Protein AF-A0A173YJ10-F1 (afdb_monomer)

Solvent-accessible surface area (backbone atoms only — not comparable to full-atom values): 5642 Å² total; per-residue (Å²): 138,80,71,64,48,65,50,75,48,58,43,61,65,50,18,61,76,68,75,34,48,70,43,73,56,15,65,68,32,74,58,32,78,72,44,47,68,74,38,64,37,74,42,82,42,76,44,96,88,73,50,52,29,33,31,44,43,60,38,42,68,67,46,92,85,53,95,55,93,70,70,101,62,86,44,64,66,76,60,80,95,46,48,92,80,50,76,70,76,134

Nearest PDB structures (foldseek):
  2bdv-assembly1_A  TM=6.830E-01  e=6.697E-03  Bordetella bronchiseptica RB50
  8i9p-assembly1_CC  TM=3.354E-01  e=5.911E+00  Thermochaetoides thermophila DSM 1495

pLDDT: mean 92.38, std 8.09, range [46.25, 97.69]

Organism: Bifidobacterium adolescentis (NCBI:txid1680)

InterPro domains:
  IPR003738 SOS response associated peptidase (SRAP) [PF02586] (1-84)
  IPR003738 SOS response associated peptidase (SRAP) [PTHR13604] (1-83)
  IPR036590 SOS response associated peptidase-like [G3DSA:3.90.1680.10] (1-90)
  IPR036590 SOS response associated peptidase-like [SSF143081] (2-82)

Sequence (90 aa):
MCGRFAMPWDPDELADRLGVNTNEDARSVAPSYNIAPDATIAVIRRTADGGSLLAGARWNLIPAWSDTDRLPYPTFNARVESAAGLATMY

Structure (mmCIF, N/CA/C/O backbone):
data_AF-A0A173YJ10-F1
#
_entry.id   AF-A0A173YJ10-F1
#
loop_
_atom_site.group_PDB
_atom_site.id
_atom_site.type_symbol
_atom_site.label_atom_id
_atom_site.label_alt_id
_atom_site.label_comp_id
_atom_site.label_asym_id
_atom_site.label_entity_id
_atom_site.label_seq_id
_atom_site.pdbx_PDB_ins_code
_atom_site.Cartn_x
_atom_site.Cartn_y
_atom_site.Cartn_z
_atom_site.occupancy
_atom_site.B_iso_or_equiv
_atom_site.auth_seq_id
_atom_site.auth_comp_id
_atom_site.auth_asym_id
_atom_site.auth_atom_id
_atom_site.pdbx_PDB_model_num
ATOM 1 N N . MET A 1 1 ? -4.696 -14.896 7.558 1.00 78.94 1 MET A N 1
ATOM 2 C CA . MET A 1 1 ? -4.272 -13.479 7.602 1.00 78.94 1 MET A CA 1
ATOM 3 C C . MET A 1 1 ? -2.802 -13.442 7.216 1.00 78.94 1 MET A C 1
ATOM 5 O O . MET A 1 1 ? -2.041 -14.204 7.800 1.00 78.94 1 MET A O 1
ATOM 9 N N . CYS A 1 2 ? -2.418 -12.651 6.213 1.00 92.50 2 CYS A N 1
ATOM 10 C CA . CYS A 1 2 ? -1.041 -12.618 5.708 1.00 92.50 2 CYS A CA 1
ATOM 11 C C . CYS A 1 2 ? -0.285 -11.462 6.364 1.00 92.50 2 CYS A C 1
ATOM 13 O O . CYS A 1 2 ? -0.720 -10.318 6.277 1.00 92.50 2 CYS A O 1
ATOM 15 N N . GLY A 1 3 ? 0.812 -11.764 7.058 1.00 95.56 3 GLY A N 1
ATOM 16 C CA . GLY A 1 3 ? 1.603 -10.765 7.785 1.00 95.56 3 GLY A CA 1
ATOM 17 C C . GLY A 1 3 ? 3.004 -10.545 7.228 1.00 95.56 3 GLY A C 1
ATOM 18 O O . GLY A 1 3 ? 3.714 -9.706 7.760 1.00 95.56 3 GLY A O 1
ATOM 19 N N . ARG A 1 4 ? 3.427 -11.310 6.211 1.00 97.50 4 ARG A N 1
ATOM 20 C CA . ARG A 1 4 ? 4.717 -11.155 5.522 1.00 97.50 4 ARG A CA 1
ATOM 21 C C . ARG A 1 4 ? 4.608 -11.636 4.078 1.00 97.50 4 ARG A C 1
ATOM 23 O O . ARG A 1 4 ? 3.799 -12.524 3.805 1.00 97.50 4 ARG A O 1
ATOM 30 N N . PHE A 1 5 ? 5.431 -11.092 3.188 1.00 97.31 5 PHE A N 1
ATOM 31 C CA . PHE A 1 5 ? 5.617 -11.623 1.834 1.00 97.31 5 PHE A CA 1
ATOM 32 C C . PHE A 1 5 ? 7.013 -11.292 1.283 1.00 97.31 5 PHE A C 1
ATOM 34 O O . PHE A 1 5 ? 7.792 -10.582 1.922 1.00 97.31 5 PHE A O 1
ATOM 41 N N . ALA A 1 6 ? 7.328 -11.832 0.106 1.00 97.38 6 ALA A N 1
ATOM 42 C CA . ALA A 1 6 ? 8.572 -11.588 -0.613 1.00 97.38 6 ALA A CA 1
ATOM 43 C C . ALA A 1 6 ? 8.296 -10.877 -1.945 1.00 97.38 6 ALA A C 1
ATOM 45 O O . ALA A 1 6 ? 7.374 -11.249 -2.670 1.00 97.38 6 ALA A O 1
ATOM 46 N N . MET A 1 7 ? 9.129 -9.895 -2.270 1.00 96.19 7 MET A N 1
ATOM 47 C CA . MET A 1 7 ? 9.241 -9.271 -3.587 1.00 96.19 7 MET A CA 1
ATOM 48 C C . MET A 1 7 ? 10.744 -9.132 -3.872 1.00 96.19 7 MET A C 1
ATOM 50 O O . MET A 1 7 ? 11.335 -8.109 -3.543 1.00 96.19 7 MET A O 1
ATOM 54 N N . PRO A 1 8 ? 11.413 -10.196 -4.349 1.00 96.69 8 PRO A N 1
ATOM 55 C CA . PRO A 1 8 ? 12.861 -10.209 -4.552 1.00 96.69 8 PRO A CA 1
ATOM 56 C C . PRO A 1 8 ? 13.277 -9.697 -5.943 1.00 96.69 8 PRO A C 1
ATOM 58 O O . PRO A 1 8 ? 14.332 -10.091 -6.433 1.00 96.69 8 PRO A O 1
ATOM 61 N N . TRP A 1 9 ? 12.454 -8.868 -6.589 1.00 96.50 9 TRP A N 1
ATOM 62 C CA . TRP A 1 9 ? 12.679 -8.385 -7.954 1.00 96.50 9 TRP A CA 1
ATOM 63 C C . TRP A 1 9 ? 12.963 -6.89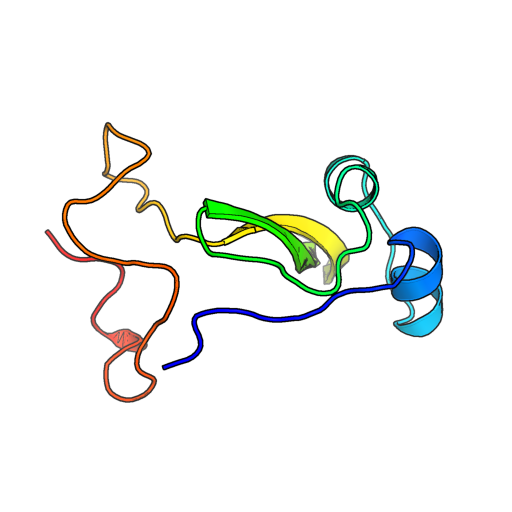2 -7.976 1.00 96.50 9 TRP A C 1
ATOM 65 O O . TRP A 1 9 ? 12.448 -6.151 -7.140 1.00 96.50 9 TRP A O 1
ATOM 75 N N . ASP A 1 10 ? 13.756 -6.460 -8.951 1.00 96.44 10 ASP A N 1
ATOM 76 C CA . ASP A 1 10 ? 13.872 -5.043 -9.261 1.00 96.44 10 ASP A CA 1
ATOM 77 C C . ASP A 1 10 ? 12.514 -4.501 -9.772 1.00 96.44 10 ASP A C 1
ATOM 79 O O . ASP A 1 10 ? 11.835 -5.187 -10.548 1.00 96.44 10 ASP A O 1
ATOM 83 N N . PRO A 1 11 ? 12.067 -3.310 -9.330 1.00 96.31 11 PRO A N 1
ATOM 84 C CA . PRO A 1 11 ? 10.789 -2.743 -9.751 1.00 96.31 11 PRO A CA 1
ATOM 85 C C . PRO A 1 11 ? 10.651 -2.533 -11.263 1.00 96.31 11 PRO A C 1
ATOM 87 O O . PRO A 1 11 ? 9.560 -2.765 -11.787 1.00 96.31 11 PRO A O 1
ATOM 90 N N . ASP A 1 12 ? 11.711 -2.121 -11.965 1.00 96.06 12 ASP A N 1
ATOM 91 C CA . ASP A 1 12 ? 11.649 -1.901 -13.413 1.00 96.06 12 ASP A CA 1
ATOM 92 C C . ASP A 1 12 ? 11.585 -3.249 -14.157 1.00 96.06 12 ASP A C 1
ATOM 94 O O . ASP A 1 12 ? 10.729 -3.425 -15.025 1.00 96.06 12 ASP A O 1
ATOM 98 N N . GLU A 1 13 ? 12.357 -4.258 -13.734 1.00 96.31 13 GLU A N 1
ATOM 99 C CA . GLU A 1 13 ? 12.245 -5.625 -14.283 1.00 96.31 13 GLU A CA 1
ATOM 100 C C . GLU A 1 13 ? 10.843 -6.227 -14.077 1.00 96.31 13 GLU A C 1
ATOM 102 O O . GLU A 1 13 ? 10.288 -6.903 -14.954 1.00 96.31 13 GLU A O 1
ATOM 107 N N . LEU A 1 14 ? 10.254 -5.998 -12.899 1.00 96.12 14 LEU A N 1
ATOM 108 C CA . LEU A 1 14 ? 8.910 -6.460 -12.572 1.00 96.12 14 LEU A CA 1
ATOM 109 C C . LEU A 1 14 ? 7.855 -5.756 -13.434 1.00 96.12 14 LEU A C 1
ATOM 111 O O . LEU A 1 14 ? 6.933 -6.413 -13.925 1.00 96.12 14 LEU A O 1
ATOM 115 N N . ALA A 1 15 ? 7.979 -4.443 -13.623 1.00 96.31 15 ALA A N 1
ATOM 116 C CA . ALA A 1 15 ? 7.064 -3.654 -14.438 1.00 96.31 15 ALA A CA 1
ATOM 117 C C . ALA A 1 15 ? 7.108 -4.066 -15.914 1.00 96.31 15 ALA A C 1
ATOM 119 O O . ALA A 1 15 ? 6.049 -4.314 -16.499 1.00 96.31 15 ALA A O 1
ATOM 120 N N . ASP A 1 16 ? 8.307 -4.260 -16.470 1.00 96.75 16 ASP A N 1
ATOM 121 C CA . ASP A 1 16 ? 8.511 -4.759 -17.833 1.00 96.75 16 ASP A CA 1
ATOM 122 C C . ASP A 1 16 ? 7.837 -6.120 -18.030 1.00 96.75 16 ASP A C 1
ATOM 124 O O . ASP A 1 16 ? 7.093 -6.337 -18.992 1.00 96.75 16 ASP A O 1
ATOM 128 N N . ARG A 1 17 ? 8.021 -7.040 -17.075 1.00 96.38 17 ARG A N 1
ATOM 129 C CA . ARG A 1 17 ? 7.397 -8.370 -17.119 1.00 96.38 17 ARG A CA 1
ATOM 130 C C . ARG A 1 17 ? 5.870 -8.321 -17.038 1.00 96.38 17 ARG A C 1
ATOM 132 O O . ARG A 1 17 ? 5.207 -9.220 -17.558 1.00 96.38 17 ARG A O 1
ATOM 139 N N . LEU A 1 18 ? 5.318 -7.310 -16.373 1.00 95.31 18 LEU A N 1
ATOM 140 C CA . LEU A 1 18 ? 3.877 -7.101 -16.216 1.00 95.31 18 LEU A CA 1
ATOM 141 C C . LEU A 1 18 ? 3.281 -6.207 -17.316 1.00 95.31 18 LEU A C 1
ATOM 143 O O . LEU A 1 18 ? 2.059 -6.077 -17.379 1.00 95.31 18 LEU A O 1
ATOM 147 N N . GLY A 1 19 ? 4.111 -5.624 -18.188 1.00 95.75 19 GLY A N 1
ATOM 148 C CA . GLY A 1 19 ? 3.676 -4.728 -19.260 1.00 95.75 19 GLY A CA 1
ATOM 149 C C . GLY A 1 19 ? 3.064 -3.424 -18.743 1.00 95.75 19 GLY A C 1
ATOM 150 O O . GLY A 1 19 ? 2.089 -2.934 -19.315 1.00 95.75 19 GLY A O 1
ATOM 151 N N . VAL A 1 20 ? 3.586 -2.887 -17.639 1.00 96.38 20 VAL A N 1
ATOM 152 C CA . VAL A 1 20 ? 3.131 -1.627 -17.030 1.00 96.38 20 VAL A CA 1
ATOM 153 C C . VAL A 1 20 ? 4.284 -0.633 -16.930 1.00 96.38 20 VAL A C 1
ATOM 155 O O . VAL A 1 20 ? 5.443 -1.022 -16.922 1.00 96.38 20 VAL A O 1
ATOM 158 N N . ASN A 1 21 ? 3.968 0.657 -16.822 1.00 94.69 21 ASN A N 1
ATOM 159 C CA . ASN A 1 21 ? 4.984 1.676 -16.548 1.00 94.69 21 ASN A CA 1
ATOM 160 C C . ASN A 1 21 ? 5.398 1.652 -15.068 1.00 94.69 21 ASN A C 1
ATOM 162 O O . ASN A 1 21 ? 4.609 1.239 -14.222 1.00 94.69 21 ASN A O 1
ATOM 166 N N . THR A 1 22 ? 6.569 2.191 -14.738 1.00 95.12 22 THR A N 1
ATOM 167 C CA . THR A 1 22 ? 7.047 2.377 -13.352 1.00 95.12 22 THR A CA 1
ATOM 168 C C . THR A 1 22 ? 7.126 3.864 -13.002 1.00 95.12 22 THR A C 1
ATOM 170 O O . THR A 1 22 ? 7.357 4.695 -13.883 1.00 95.12 22 THR A O 1
ATOM 173 N N . ASN A 1 23 ? 6.968 4.220 -11.722 1.00 93.12 23 ASN A N 1
ATOM 174 C CA . ASN A 1 23 ? 7.274 5.562 -11.207 1.00 93.12 23 ASN A CA 1
ATOM 175 C C . ASN A 1 23 ? 8.418 5.559 -10.167 1.00 93.12 23 ASN A C 1
ATOM 177 O O . ASN A 1 23 ? 8.864 4.508 -9.713 1.00 93.12 23 ASN A O 1
ATOM 181 N N . GLU A 1 24 ? 8.871 6.747 -9.756 1.00 93.44 24 GLU A N 1
ATOM 182 C CA . GLU A 1 24 ? 9.955 6.907 -8.766 1.00 93.44 24 GLU A CA 1
ATOM 183 C C . GLU A 1 24 ? 9.640 6.273 -7.398 1.00 93.44 24 GLU A C 1
ATOM 185 O O . GLU A 1 24 ? 10.524 5.709 -6.748 1.00 93.44 24 GLU A O 1
ATOM 190 N N . ASP A 1 25 ? 8.372 6.297 -6.973 1.00 92.25 25 ASP A N 1
ATOM 191 C CA . ASP A 1 25 ? 7.960 5.666 -5.714 1.00 92.25 25 ASP A CA 1
ATOM 192 C C . ASP A 1 25 ? 8.157 4.146 -5.764 1.00 92.25 25 ASP A C 1
ATOM 194 O O . ASP A 1 25 ? 8.597 3.544 -4.787 1.00 92.25 25 ASP A O 1
ATOM 198 N N . ALA A 1 26 ? 7.844 3.516 -6.902 1.00 93.50 26 ALA A N 1
ATOM 199 C CA . ALA A 1 26 ? 8.064 2.088 -7.104 1.00 93.50 26 ALA A CA 1
ATOM 200 C C . ALA A 1 26 ? 9.554 1.748 -7.158 1.00 93.50 26 ALA A C 1
ATOM 202 O O . ALA A 1 26 ? 9.954 0.775 -6.526 1.00 93.50 26 ALA A O 1
ATOM 203 N N . ARG A 1 27 ? 10.380 2.564 -7.829 1.00 94.62 27 ARG A N 1
ATOM 204 C CA . ARG A 1 27 ? 11.846 2.379 -7.892 1.00 94.62 27 ARG A CA 1
ATOM 205 C C . ARG A 1 27 ? 12.526 2.452 -6.528 1.00 94.62 27 ARG A C 1
ATOM 207 O O . ARG A 1 27 ? 13.591 1.880 -6.331 1.00 94.62 27 ARG A O 1
ATOM 214 N N . SER A 1 28 ? 11.894 3.129 -5.575 1.00 94.25 28 SER A N 1
ATOM 215 C CA . SER A 1 28 ? 12.372 3.218 -4.195 1.00 94.25 28 SER A CA 1
ATOM 216 C C . SER A 1 28 ? 12.054 1.963 -3.362 1.00 94.25 28 SER A C 1
ATOM 218 O O . SER A 1 28 ? 12.530 1.838 -2.232 1.00 94.25 28 SER A O 1
ATOM 220 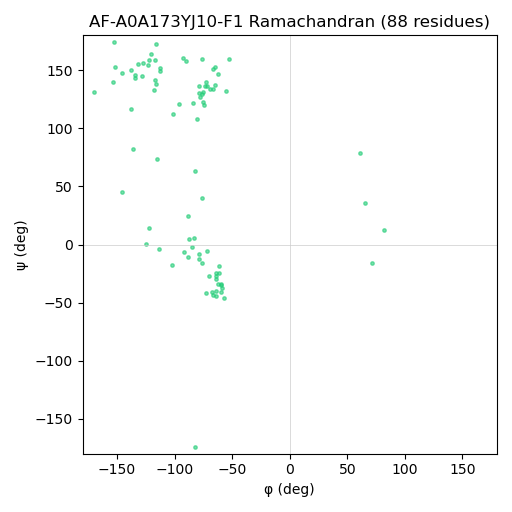N N . VAL A 1 29 ? 11.254 1.021 -3.882 1.00 95.75 29 VAL A N 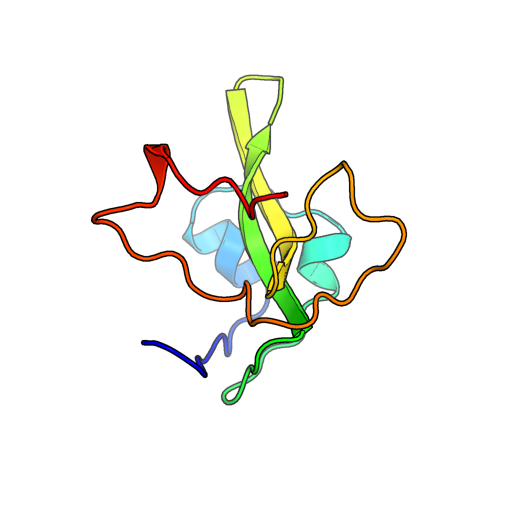1
ATOM 221 C CA . VAL A 1 29 ? 10.946 -0.251 -3.211 1.00 95.75 29 VAL A CA 1
ATOM 222 C C . VAL A 1 29 ? 12.091 -1.235 -3.430 1.00 95.75 29 VAL A C 1
ATOM 224 O O . VAL A 1 29 ? 12.261 -1.786 -4.513 1.00 95.75 29 VAL A O 1
ATOM 227 N N . ALA A 1 30 ? 12.860 -1.490 -2.372 1.00 94.31 30 ALA A N 1
ATOM 228 C CA . ALA A 1 30 ? 13.982 -2.417 -2.430 1.00 94.31 30 ALA A CA 1
ATOM 229 C C . ALA A 1 30 ? 13.522 -3.891 -2.506 1.00 94.31 30 ALA A C 1
ATOM 231 O O . ALA A 1 30 ? 12.621 -4.289 -1.754 1.00 94.31 30 ALA A O 1
ATOM 232 N N . PRO A 1 31 ? 14.191 -4.730 -3.322 1.00 96.69 31 PRO A N 1
ATOM 233 C CA . PRO A 1 31 ? 13.976 -6.171 -3.326 1.00 96.69 31 PRO A CA 1
ATOM 234 C C . PRO A 1 31 ? 14.162 -6.780 -1.929 1.00 96.69 31 PRO A C 1
ATOM 236 O O . PRO A 1 31 ? 15.151 -6.519 -1.241 1.00 96.69 31 PRO A O 1
ATOM 239 N N . SER A 1 32 ? 13.224 -7.619 -1.491 1.00 97.25 32 SER A N 1
ATOM 240 C CA . SER A 1 32 ? 13.265 -8.234 -0.163 1.00 97.25 32 SER A CA 1
ATOM 241 C C . SER A 1 32 ? 12.521 -9.564 -0.107 1.00 97.25 32 SER A C 1
ATOM 243 O O . SER A 1 32 ? 11.411 -9.710 -0.616 1.00 97.25 32 SER A O 1
ATOM 245 N N . TYR A 1 33 ? 13.103 -10.532 0.601 1.00 97.69 33 TYR A N 1
ATOM 246 C CA . TYR A 1 33 ? 12.460 -11.812 0.918 1.00 97.69 33 TYR A CA 1
ATOM 247 C C . TYR A 1 33 ? 11.568 -11.750 2.165 1.00 97.69 33 TYR A C 1
ATOM 249 O O . TYR A 1 33 ? 10.989 -12.764 2.554 1.00 97.69 33 TYR A O 1
ATOM 257 N N . ASN A 1 34 ? 11.499 -10.597 2.839 1.00 97.12 34 ASN A N 1
ATOM 258 C CA . ASN A 1 34 ? 10.973 -10.527 4.197 1.00 97.12 34 ASN A CA 1
ATOM 259 C C . ASN A 1 34 ? 10.212 -9.231 4.520 1.00 97.12 34 ASN A C 1
ATOM 261 O O . ASN A 1 34 ? 10.412 -8.632 5.583 1.00 97.12 34 ASN A O 1
ATOM 265 N N . ILE A 1 35 ? 9.337 -8.803 3.613 1.00 97.62 35 ILE A N 1
ATOM 266 C CA . ILE A 1 35 ? 8.540 -7.579 3.742 1.00 97.62 35 ILE A CA 1
ATOM 267 C C . ILE A 1 35 ? 7.502 -7.758 4.856 1.00 97.62 35 ILE A C 1
ATOM 269 O O . ILE A 1 35 ? 6.831 -8.789 4.930 1.00 97.62 35 ILE A O 1
ATOM 273 N N . ALA A 1 36 ? 7.382 -6.753 5.724 1.00 96.75 36 ALA A N 1
ATOM 274 C CA . ALA A 1 36 ? 6.449 -6.698 6.848 1.00 96.75 36 ALA A CA 1
ATOM 275 C C . ALA A 1 36 ? 5.505 -5.481 6.711 1.00 96.75 36 ALA A C 1
ATOM 277 O O . ALA A 1 36 ? 5.815 -4.576 5.932 1.00 96.75 36 ALA A O 1
ATOM 278 N N . PRO A 1 37 ? 4.376 -5.438 7.448 1.00 95.75 37 PRO A N 1
ATOM 279 C CA . PRO A 1 37 ? 3.489 -4.276 7.497 1.00 95.75 37 PRO A CA 1
ATOM 280 C C . PRO A 1 37 ? 4.240 -2.987 7.847 1.00 95.75 37 PRO A C 1
ATOM 282 O O . PRO A 1 37 ? 5.332 -3.045 8.407 1.00 95.75 37 PRO A O 1
ATOM 285 N N . ASP A 1 38 ? 3.645 -1.841 7.511 1.00 93.06 38 ASP A N 1
ATOM 286 C CA . ASP A 1 38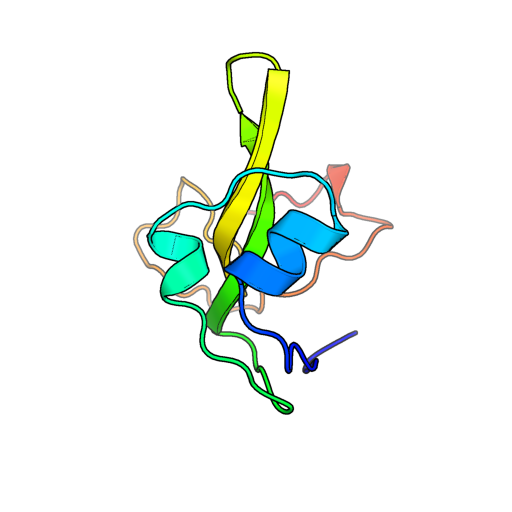 ? 4.252 -0.495 7.551 1.00 93.06 38 ASP A CA 1
ATOM 287 C C . ASP A 1 38 ? 5.320 -0.205 6.486 1.00 93.06 38 ASP A C 1
ATOM 289 O O . ASP A 1 38 ? 5.598 0.966 6.228 1.00 93.06 38 ASP A O 1
ATOM 293 N N . ALA A 1 39 ? 5.871 -1.218 5.814 1.00 95.19 39 ALA A N 1
ATOM 294 C CA . ALA A 1 39 ? 6.784 -0.997 4.697 1.00 95.19 39 ALA A CA 1
ATOM 295 C C . ALA A 1 39 ? 6.077 -0.360 3.487 1.00 95.19 39 ALA A C 1
ATOM 297 O O . ALA A 1 39 ? 4.895 -0.611 3.235 1.00 95.19 39 ALA A O 1
ATOM 298 N N . THR A 1 40 ? 6.820 0.406 2.689 1.00 95.62 40 THR A N 1
ATOM 299 C CA . THR A 1 40 ? 6.408 0.751 1.321 1.00 95.62 40 THR A CA 1
ATOM 300 C C . THR A 1 40 ? 6.615 -0.463 0.417 1.00 95.62 40 THR A C 1
ATOM 302 O O . THR A 1 40 ? 7.676 -1.084 0.436 1.00 95.62 40 THR A O 1
ATOM 305 N N . ILE A 1 41 ? 5.596 -0.809 -0.365 1.00 96.62 41 ILE A N 1
ATOM 306 C CA . ILE A 1 41 ? 5.549 -1.972 -1.251 1.00 96.62 41 ILE A CA 1
ATOM 307 C C . ILE A 1 41 ? 5.167 -1.557 -2.670 1.00 96.62 41 ILE A C 1
ATOM 309 O O . ILE A 1 41 ? 4.517 -0.531 -2.866 1.00 96.62 41 ILE A O 1
ATOM 313 N N . ALA A 1 42 ? 5.540 -2.369 -3.656 1.00 96.75 42 ALA A N 1
ATOM 314 C CA . ALA A 1 42 ? 5.131 -2.162 -5.037 1.00 96.75 42 ALA A CA 1
ATOM 315 C C . ALA A 1 42 ? 3.689 -2.656 -5.253 1.00 96.75 42 ALA A C 1
ATOM 317 O O . ALA A 1 42 ? 3.345 -3.781 -4.881 1.00 96.75 42 ALA A O 1
ATOM 318 N N . VAL A 1 43 ? 2.847 -1.826 -5.867 1.00 96.62 43 VAL A N 1
ATOM 319 C CA . VAL A 1 43 ? 1.455 -2.135 -6.224 1.00 96.62 43 VAL A CA 1
ATOM 320 C C . VAL A 1 43 ? 1.169 -1.680 -7.650 1.00 96.62 43 VAL A C 1
ATOM 322 O O . VAL A 1 43 ? 1.674 -0.651 -8.087 1.00 96.62 43 VAL A O 1
ATOM 325 N N . ILE A 1 44 ? 0.320 -2.404 -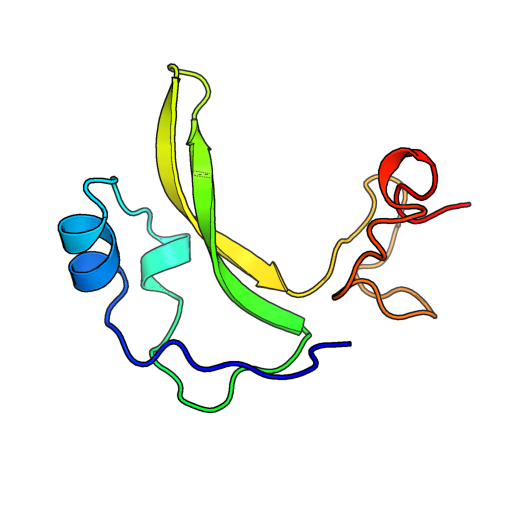8.381 1.00 96.56 44 ILE A N 1
ATOM 326 C CA . ILE A 1 44 ? -0.203 -1.898 -9.656 1.00 96.56 44 ILE A CA 1
ATOM 327 C C . ILE A 1 44 ? -1.408 -1.007 -9.362 1.00 96.56 44 ILE A C 1
ATOM 329 O O . ILE A 1 44 ? -2.398 -1.458 -8.782 1.00 96.56 44 ILE A O 1
ATOM 333 N N . ARG A 1 45 ? -1.346 0.252 -9.797 1.00 95.12 45 ARG A N 1
ATOM 334 C CA . ARG A 1 45 ? -2.432 1.230 -9.674 1.00 95.12 45 ARG A CA 1
ATOM 335 C C . ARG A 1 45 ? -2.908 1.669 -11.055 1.00 95.12 45 ARG A C 1
ATOM 337 O O . ARG A 1 45 ? -2.106 1.880 -11.962 1.00 95.12 45 ARG A O 1
ATOM 344 N N . ARG A 1 46 ? -4.220 1.862 -11.197 1.00 95.50 46 ARG A N 1
ATOM 345 C CA . ARG A 1 46 ? -4.819 2.483 -12.386 1.00 95.50 46 ARG A CA 1
ATOM 346 C C . ARG A 1 46 ? -4.520 3.977 -12.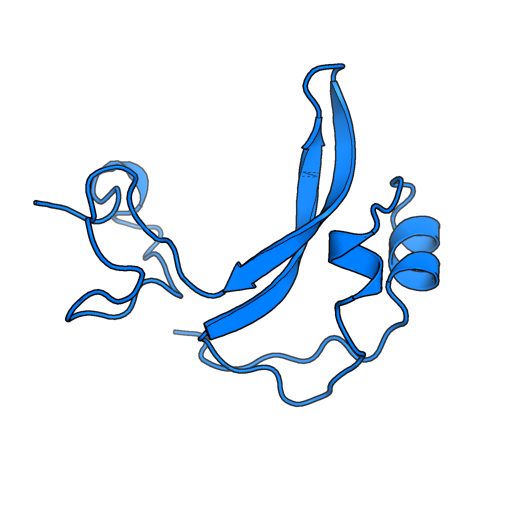423 1.00 95.50 46 ARG A C 1
ATOM 348 O O . ARG A 1 46 ? -4.617 4.659 -11.404 1.00 95.50 46 ARG A O 1
ATOM 355 N N . THR A 1 47 ? -4.164 4.480 -13.593 1.00 93.31 47 THR A N 1
ATOM 356 C CA . THR A 1 47 ? -3.948 5.907 -13.835 1.00 93.31 47 THR A CA 1
ATOM 357 C C . THR A 1 47 ? -5.229 6.574 -14.337 1.00 93.31 47 THR A C 1
ATOM 359 O O . THR A 1 47 ? -6.154 5.904 -14.802 1.00 93.31 47 THR A O 1
ATOM 362 N N . ALA A 1 48 ? -5.305 7.903 -14.219 1.00 91.94 48 ALA A N 1
ATOM 363 C CA . ALA A 1 48 ? -6.494 8.673 -14.598 1.00 91.94 48 ALA A CA 1
ATOM 364 C C . ALA A 1 48 ? -6.820 8.594 -16.103 1.00 91.94 48 ALA A C 1
ATOM 366 O O . ALA A 1 48 ? -7.978 8.698 -16.490 1.00 91.94 48 ALA A O 1
ATOM 367 N N . ASP A 1 49 ? -5.810 8.366 -16.939 1.00 92.19 49 ASP A N 1
ATOM 368 C CA . ASP A 1 49 ? -5.904 8.167 -18.389 1.00 92.19 49 ASP A CA 1
ATOM 369 C C . ASP A 1 49 ? -6.263 6.721 -18.790 1.00 92.19 49 ASP A C 1
ATO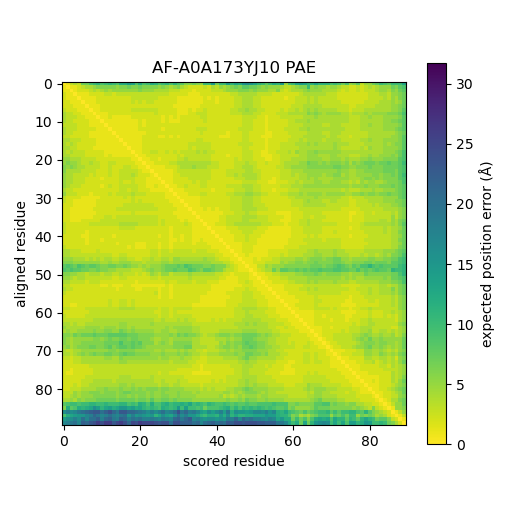M 371 O O . ASP A 1 49 ? -6.295 6.392 -19.973 1.00 92.19 49 ASP A O 1
ATOM 375 N N . GLY A 1 50 ? -6.555 5.838 -17.828 1.00 92.19 50 GLY A N 1
ATOM 376 C CA . GLY A 1 50 ? -6.949 4.456 -18.107 1.00 92.19 50 GLY A CA 1
ATOM 377 C C . GLY A 1 50 ? -5.778 3.503 -18.373 1.00 92.19 50 GLY A C 1
ATOM 378 O O . GLY A 1 50 ? -5.999 2.363 -18.794 1.00 92.19 50 GLY A O 1
ATOM 379 N N . GLY A 1 51 ? -4.549 3.922 -18.088 1.00 93.38 51 GLY A N 1
ATOM 380 C CA . GLY A 1 51 ? -3.384 3.048 -18.002 1.00 93.38 51 GLY A CA 1
ATOM 381 C C . GLY A 1 51 ? -3.255 2.339 -16.648 1.00 93.38 51 GLY A C 1
ATOM 382 O O . GLY A 1 51 ? -4.121 2.408 -15.766 1.00 93.38 51 GLY A O 1
ATOM 383 N N . SER A 1 52 ? -2.145 1.629 -16.493 1.00 95.25 52 SER A N 1
ATOM 384 C CA . SER A 1 52 ? -1.712 1.026 -15.236 1.00 95.25 52 SER A CA 1
ATOM 385 C C . SER A 1 52 ? -0.230 1.319 -15.048 1.00 95.25 52 SER A C 1
ATOM 387 O O . SER A 1 52 ? 0.530 1.309 -16.017 1.00 95.25 52 SER A O 1
ATOM 389 N N . LEU A 1 53 ? 0.180 1.558 -13.808 1.00 96.12 53 LEU A N 1
ATOM 390 C CA . LEU A 1 53 ? 1.588 1.698 -13.460 1.00 96.12 53 LEU A CA 1
ATOM 391 C C . LEU A 1 53 ? 1.901 0.963 -12.159 1.00 96.12 53 LEU A C 1
ATOM 393 O O . LEU A 1 53 ? 1.038 0.846 -11.283 1.00 96.12 53 LEU A O 1
ATOM 397 N N . LEU A 1 54 ? 3.132 0.485 -12.042 1.00 97.56 54 LEU A N 1
ATOM 398 C CA . LEU A 1 54 ? 3.730 0.037 -10.800 1.00 97.56 54 LEU A CA 1
ATOM 399 C C . LEU A 1 54 ? 4.094 1.271 -9.959 1.00 97.56 54 LEU A C 1
ATOM 401 O O . LEU A 1 54 ? 4.847 2.136 -10.408 1.00 97.56 54 LEU A O 1
ATOM 405 N N . ALA A 1 55 ? 3.517 1.360 -8.761 1.00 96.75 55 ALA A N 1
ATOM 406 C CA . ALA A 1 55 ? 3.692 2.445 -7.797 1.00 96.75 55 ALA A CA 1
ATOM 407 C C . ALA A 1 55 ? 4.200 1.913 -6.454 1.00 96.75 55 ALA A C 1
ATOM 409 O O . ALA A 1 55 ? 3.896 0.781 -6.081 1.00 96.75 55 ALA A O 1
ATOM 410 N N . GLY A 1 56 ? 4.884 2.759 -5.687 1.00 96.44 56 GLY A N 1
ATOM 411 C CA . GLY A 1 56 ? 5.098 2.535 -4.259 1.00 96.44 56 GLY A CA 1
ATOM 412 C C . GLY A 1 56 ? 3.855 2.915 -3.445 1.00 96.44 56 GLY A C 1
ATOM 413 O O . GLY A 1 56 ? 3.244 3.957 -3.681 1.00 96.44 56 GLY A O 1
ATOM 414 N N . ALA A 1 57 ? 3.470 2.087 -2.474 1.00 95.56 57 ALA A N 1
ATOM 415 C CA . ALA A 1 57 ? 2.399 2.379 -1.520 1.00 95.56 57 ALA A CA 1
ATOM 416 C C . ALA A 1 57 ? 2.706 1.786 -0.140 1.00 95.56 57 ALA A C 1
ATOM 418 O O . ALA A 1 57 ? 3.306 0.720 -0.038 1.00 95.56 57 ALA A O 1
ATOM 419 N N . ARG A 1 58 ? 2.266 2.440 0.938 1.00 94.56 58 ARG A N 1
ATOM 420 C CA . ARG A 1 58 ? 2.404 1.894 2.296 1.00 94.56 58 ARG A CA 1
ATOM 421 C C . ARG A 1 58 ? 1.539 0.643 2.459 1.00 94.56 58 ARG A C 1
ATOM 423 O O . ARG A 1 58 ? 0.348 0.663 2.151 1.00 94.56 58 ARG A O 1
ATOM 430 N N . TRP A 1 59 ? 2.099 -0.420 3.030 1.00 95.38 59 TRP A N 1
ATOM 431 C CA . TRP A 1 59 ? 1.354 -1.616 3.419 1.00 95.38 59 TRP A CA 1
ATOM 432 C C . TRP A 1 59 ? 0.663 -1.429 4.777 1.00 95.38 59 TRP A C 1
ATOM 43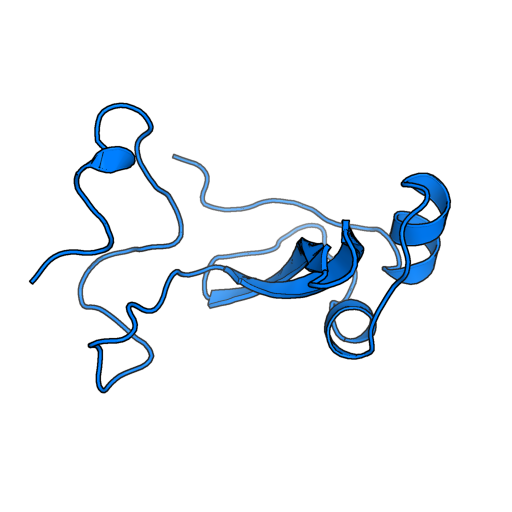4 O O . TRP A 1 59 ? 0.994 -2.074 5.771 1.00 95.38 59 TRP A O 1
ATOM 444 N N . ASN A 1 60 ? -0.266 -0.475 4.794 1.00 94.06 60 ASN A N 1
ATOM 445 C CA . ASN A 1 60 ? -1.292 -0.209 5.799 1.00 94.06 60 ASN A CA 1
ATOM 446 C C . ASN A 1 60 ? -2.234 0.844 5.204 1.00 94.06 60 ASN A C 1
ATOM 448 O O . ASN A 1 60 ? -1.769 1.865 4.695 1.00 94.06 60 ASN A O 1
ATOM 452 N N . LEU A 1 61 ? -3.546 0.614 5.265 1.00 93.62 61 LEU A N 1
ATOM 453 C CA . LEU A 1 61 ? -4.514 1.627 4.850 1.00 93.62 61 LEU A CA 1
ATOM 454 C C . LEU A 1 61 ? -4.617 2.712 5.928 1.00 93.62 61 LEU A C 1
ATOM 456 O O . LEU A 1 61 ? -4.944 2.411 7.077 1.00 93.62 61 LEU A O 1
ATOM 460 N N . ILE A 1 62 ? -4.365 3.962 5.539 1.00 92.88 62 ILE A N 1
ATOM 461 C CA . ILE A 1 62 ? -4.632 5.146 6.358 1.00 92.88 62 ILE A CA 1
ATOM 462 C C . ILE A 1 62 ? -5.931 5.769 5.830 1.00 92.88 62 ILE A C 1
ATOM 464 O O . ILE A 1 62 ? -5.945 6.236 4.687 1.00 92.88 62 ILE A O 1
ATOM 468 N N . PRO A 1 63 ? -7.033 5.748 6.597 1.00 91.75 63 PRO A N 1
ATOM 469 C CA . PRO A 1 63 ? -8.258 6.414 6.185 1.00 91.75 63 PRO A CA 1
ATOM 470 C C . PRO A 1 63 ? -8.059 7.922 6.050 1.00 91.75 63 PRO A C 1
ATOM 472 O O . PRO A 1 63 ? -7.356 8.542 6.843 1.00 91.75 63 PRO A O 1
ATOM 475 N N . ALA A 1 64 ? -8.766 8.527 5.096 1.00 90.56 64 ALA A N 1
ATOM 476 C CA . ALA A 1 64 ? -8.677 9.961 4.812 1.00 90.56 64 ALA A CA 1
ATOM 477 C C . ALA A 1 64 ? -9.094 10.872 5.986 1.00 90.56 64 ALA A C 1
ATOM 479 O O . ALA A 1 64 ? -8.767 12.053 5.976 1.00 90.56 64 ALA A O 1
ATOM 480 N N . TRP A 1 65 ? -9.829 10.342 6.970 1.00 89.00 65 TRP A N 1
ATOM 481 C CA . TRP A 1 65 ? -10.260 11.067 8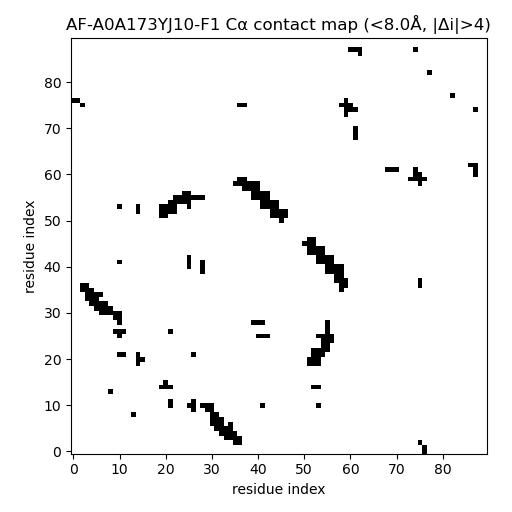.168 1.00 89.00 65 TRP A CA 1
ATOM 482 C C . TRP A 1 65 ? -9.246 11.009 9.320 1.00 89.00 65 TRP A C 1
ATOM 484 O O . TRP A 1 65 ? -9.434 11.700 10.315 1.00 89.00 65 TRP A O 1
ATOM 494 N N . SER A 1 66 ? -8.217 10.161 9.230 1.00 92.38 66 SER A N 1
ATOM 495 C CA . SER A 1 66 ? -7.252 9.968 10.312 1.00 92.38 66 SER A CA 1
ATOM 496 C C . SER A 1 66 ? -6.249 11.118 10.360 1.00 92.38 66 SER A C 1
ATOM 498 O O . SER A 1 66 ? -5.573 11.389 9.370 1.00 92.38 66 SER A O 1
ATOM 500 N N . ASP A 1 67 ? -6.092 11.737 11.531 1.00 92.25 67 ASP A N 1
ATOM 501 C CA . ASP A 1 67 ? -5.063 12.761 11.773 1.00 92.25 67 ASP A CA 1
ATOM 502 C C . ASP A 1 67 ? -3.658 12.162 11.942 1.00 92.25 67 ASP A C 1
ATOM 504 O O . ASP A 1 67 ? -2.651 12.868 11.882 1.00 92.25 67 ASP A O 1
ATOM 508 N N . THR A 1 68 ? -3.577 10.852 12.185 1.00 91.56 68 THR A N 1
ATOM 509 C CA . THR A 1 68 ? -2.321 10.119 12.342 1.00 91.56 68 THR A CA 1
ATOM 510 C C . THR A 1 68 ? -2.160 9.075 11.249 1.00 91.56 68 THR A C 1
ATOM 512 O O . THR A 1 68 ? -3.117 8.575 10.656 1.00 91.56 68 THR A O 1
ATOM 515 N N . ASP A 1 69 ? -0.917 8.677 11.025 1.00 88.69 69 ASP A N 1
ATOM 516 C CA . ASP A 1 69 ? -0.548 7.623 10.089 1.00 88.69 69 ASP A CA 1
ATOM 517 C C . ASP A 1 69 ? -0.586 6.216 10.727 1.00 88.69 69 ASP A C 1
ATOM 519 O O . ASP A 1 69 ? -0.210 5.224 10.097 1.00 88.69 69 ASP A O 1
ATOM 523 N N . ARG A 1 70 ? -1.027 6.125 11.990 1.00 89.06 70 ARG A N 1
ATOM 524 C CA . ARG A 1 70 ? -1.073 4.897 12.785 1.00 89.06 70 ARG A CA 1
ATOM 525 C C . ARG A 1 70 ? -2.375 4.802 13.571 1.00 89.06 70 ARG A C 1
ATOM 527 O O . ARG A 1 70 ? -2.618 5.576 14.495 1.00 89.06 70 ARG A O 1
ATOM 534 N N . LEU A 1 71 ? -3.161 3.781 13.242 1.00 90.06 71 LEU A N 1
ATOM 535 C CA . LEU A 1 71 ? -4.400 3.427 13.930 1.00 90.06 71 LEU A CA 1
ATOM 536 C C . LEU A 1 71 ? -4.149 2.436 15.085 1.00 90.06 71 LEU A C 1
ATOM 538 O O . LEU A 1 71 ? -3.148 1.712 15.072 1.00 90.06 71 LEU A O 1
ATOM 542 N N . PRO A 1 72 ? -5.056 2.354 16.081 1.00 90.19 72 PRO A N 1
ATOM 543 C CA . PRO A 1 72 ? -4.935 1.418 17.206 1.00 90.19 72 PRO A CA 1
ATOM 544 C C . PRO A 1 72 ? -5.188 -0.051 16.822 1.00 90.19 72 PRO A C 1
ATOM 546 O O . PRO A 1 72 ? -5.017 -0.946 17.647 1.00 90.19 72 PRO A O 1
ATOM 549 N N . TYR A 1 73 ? -5.593 -0.312 15.579 1.00 89.94 73 TYR A N 1
ATOM 550 C CA . TYR A 1 73 ? -5.858 -1.638 15.033 1.00 89.94 73 TYR A CA 1
ATOM 551 C C . TYR A 1 73 ? -5.168 -1.812 13.668 1.00 89.94 73 TYR A C 1
ATOM 553 O O . TYR A 1 73 ? -4.898 -0.826 12.981 1.00 89.94 73 TYR A O 1
ATOM 561 N N . PRO A 1 74 ? -4.858 -3.055 13.252 1.00 90.81 74 PRO A N 1
ATOM 562 C CA . PRO A 1 74 ? -4.129 -3.306 12.014 1.00 90.81 74 PRO A CA 1
ATOM 563 C C . PRO A 1 74 ? -4.989 -3.082 10.766 1.00 90.81 74 PRO A C 1
ATOM 565 O O . PRO A 1 74 ? -6.108 -3.587 10.684 1.00 90.81 74 PRO A O 1
ATOM 568 N N . THR A 1 75 ? -4.425 -2.415 9.757 1.00 93.88 75 THR A N 1
ATOM 569 C CA . THR A 1 75 ? -5.089 -2.144 8.467 1.00 93.88 75 THR A CA 1
ATOM 570 C C . THR A 1 75 ? -4.328 -2.694 7.254 1.00 93.88 75 THR A C 1
ATOM 572 O O . THR A 1 75 ? -4.642 -2.358 6.115 1.00 93.88 75 THR A O 1
ATOM 575 N N . PHE A 1 76 ? -3.351 -3.586 7.472 1.00 94.44 76 PHE A N 1
ATOM 576 C CA . PHE A 1 76 ? -2.603 -4.272 6.405 1.00 94.44 76 PHE A CA 1
ATOM 577 C C . PHE A 1 76 ? -3.361 -5.451 5.766 1.00 94.44 76 PHE A C 1
ATOM 579 O O . PHE A 1 76 ? -2.935 -5.963 4.731 1.00 94.44 76 PHE A O 1
ATOM 586 N N . ASN A 1 77 ? -4.471 -5.905 6.364 1.00 94.62 77 ASN A N 1
ATOM 587 C CA . ASN A 1 77 ? -5.387 -6.890 5.779 1.00 94.62 77 ASN A CA 1
ATOM 588 C C . ASN A 1 77 ? -6.829 -6.371 5.829 1.00 94.62 77 ASN A C 1
ATOM 590 O O . ASN A 1 77 ? -7.244 -5.797 6.833 1.00 94.62 77 ASN A O 1
ATOM 594 N N . ALA A 1 78 ? -7.615 -6.700 4.804 1.00 92.75 78 ALA A N 1
ATOM 595 C CA . ALA A 1 78 ? -9.068 -6.559 4.801 1.00 92.75 78 ALA A CA 1
ATOM 596 C C . ALA A 1 78 ? -9.714 -7.943 4.644 1.00 92.75 78 ALA A C 1
ATOM 598 O O . ALA A 1 78 ? -9.300 -8.735 3.798 1.00 92.75 78 ALA A O 1
ATOM 599 N N . ARG A 1 79 ? -10.716 -8.252 5.474 1.00 92.38 79 ARG A N 1
ATOM 600 C CA . ARG A 1 79 ? -11.517 -9.477 5.332 1.00 92.38 79 ARG A CA 1
ATOM 601 C C . ARG A 1 79 ? -12.496 -9.303 4.178 1.00 92.38 79 ARG A C 1
ATOM 603 O O . ARG A 1 79 ? -13.212 -8.304 4.144 1.00 92.38 79 ARG A O 1
ATOM 610 N N . VAL A 1 80 ? -12.529 -10.260 3.255 1.00 93.62 80 VAL A N 1
ATOM 611 C CA . VAL A 1 80 ? -13.354 -10.165 2.040 1.00 93.62 80 VAL A CA 1
ATOM 612 C C . VAL A 1 80 ? -14.845 -10.093 2.371 1.00 93.62 80 VAL A C 1
ATOM 614 O O . VAL A 1 80 ? -15.581 -9.352 1.729 1.00 93.62 80 VAL A O 1
ATOM 617 N N . GLU A 1 81 ? -15.269 -10.773 3.434 1.00 93.62 81 GLU A N 1
ATOM 618 C CA . GLU A 1 81 ? -16.657 -10.855 3.890 1.00 93.62 81 GLU A CA 1
ATOM 619 C C . GLU A 1 81 ? -17.210 -9.494 4.337 1.00 93.62 81 GLU A C 1
ATOM 621 O O . GLU A 1 81 ? -18.418 -9.279 4.322 1.00 93.62 81 GLU A O 1
ATOM 626 N N . SER A 1 82 ? -16.332 -8.571 4.738 1.00 91.31 82 SER A N 1
ATOM 627 C CA . SER A 1 82 ? -16.703 -7.269 5.302 1.00 91.31 82 SER A CA 1
ATOM 628 C C . SER A 1 82 ? -16.083 -6.074 4.571 1.00 91.31 82 SER A C 1
ATOM 630 O O . SER A 1 82 ? -16.315 -4.934 4.971 1.00 91.31 82 SER A O 1
ATOM 632 N N . ALA A 1 83 ? -15.295 -6.299 3.516 1.00 89.50 83 ALA A N 1
ATOM 633 C CA . ALA A 1 83 ? -14.503 -5.258 2.854 1.00 89.50 83 ALA A CA 1
ATOM 634 C C . ALA A 1 83 ? -15.354 -4.103 2.301 1.00 89.50 83 ALA A C 1
ATOM 636 O O . ALA A 1 83 ? -14.935 -2.952 2.358 1.00 89.50 83 ALA A O 1
ATOM 637 N N . ALA A 1 84 ? -16.566 -4.393 1.819 1.00 89.88 84 ALA A N 1
ATOM 638 C CA . ALA A 1 84 ? -17.474 -3.378 1.285 1.00 89.88 84 ALA A CA 1
ATOM 639 C C . ALA A 1 84 ? -18.054 -2.442 2.362 1.00 89.88 84 ALA A C 1
ATOM 641 O O . ALA A 1 84 ? -18.421 -1.313 2.053 1.00 89.88 84 ALA A O 1
ATOM 642 N N . GLY A 1 85 ? -18.160 -2.909 3.611 1.00 85.56 85 GLY A N 1
ATOM 643 C CA . GLY A 1 85 ? -18.783 -2.158 4.704 1.00 85.56 85 GLY A CA 1
ATOM 644 C C . GLY A 1 85 ? -17.793 -1.504 5.665 1.00 85.56 85 GLY A C 1
ATOM 645 O O . GLY A 1 85 ? -18.178 -0.604 6.400 1.00 85.56 85 GLY A O 1
ATOM 646 N N . LEU A 1 86 ? -16.529 -1.940 5.678 1.00 80.94 86 LEU A N 1
ATOM 647 C CA . LEU A 1 86 ? -15.520 -1.523 6.655 1.00 80.94 86 LEU A CA 1
ATOM 648 C C . LEU A 1 86 ? -14.383 -0.748 5.984 1.00 80.94 86 LEU A C 1
ATOM 650 O O . LEU A 1 86 ? -13.264 -1.246 5.868 1.00 80.94 86 LEU A O 1
ATOM 654 N N . ALA A 1 87 ? -14.633 0.493 5.579 1.00 65.69 87 ALA A N 1
ATOM 655 C CA . ALA A 1 87 ? -13.608 1.349 4.977 1.00 65.69 87 ALA A CA 1
ATOM 656 C C . ALA A 1 87 ? -12.622 1.938 6.017 1.00 65.69 87 ALA A C 1
ATOM 658 O O . ALA A 1 87 ? -12.252 3.099 5.910 1.00 65.69 87 ALA A O 1
ATOM 659 N N . THR A 1 88 ? -12.200 1.149 7.021 1.00 68.81 88 THR A N 1
ATOM 660 C CA . THR A 1 88 ? -11.473 1.557 8.251 1.00 68.81 88 THR A CA 1
ATOM 661 C C . THR A 1 88 ? -12.286 2.544 9.102 1.00 68.81 88 THR A C 1
ATOM 663 O O . THR A 1 88 ? -12.111 3.745 8.995 1.00 68.81 88 THR A O 1
ATOM 666 N N . MET A 1 89 ? -13.258 2.017 9.858 1.00 55.88 89 MET A N 1
ATOM 667 C CA . MET A 1 89 ? -14.381 2.739 10.491 1.00 55.88 89 MET A CA 1
ATOM 668 C C . MET A 1 89 ? -14.013 3.769 11.579 1.00 55.88 89 MET A C 1
ATOM 670 O O . MET A 1 89 ? -13.013 3.604 12.282 1.00 55.88 89 MET A O 1
ATOM 674 N N . TYR A 1 90 ? -14.913 4.760 11.710 1.00 46.25 90 TYR A N 1
ATOM 675 C CA . TYR A 1 90 ? -15.165 5.615 12.883 1.00 46.25 90 TYR A CA 1
ATOM 676 C C . TYR A 1 90 ? -15.794 4.800 14.023 1.00 46.25 90 TYR A C 1
ATOM 678 O O . TYR A 1 90 ? -16.647 3.937 13.703 1.00 46.25 90 TYR A O 1
#

Mean predicted aligned error: 3.84 Å

Secondary structure (DSSP, 8-state):
----EEE-S-HHHHHHHHT-EE-HHHHTS--EEEE-TTSEEEEEEE-TTS-EEEEEEESS---TT-SSS--SS--S---TTTTTT-SS--

Radius of gyration: 14.48 Å; Cα contacts (8 Å, |Δi|>4): 134; chains: 1; bounding box: 33×26×36 Å

Foldseek 3Di:
DDFWAFAQDQQCVVCVVVVAAEDPQSNPDHGGRTDGAQDWHWDWDADPVRGIYTHTDHLFDDDPPDPDPDDPDTRNDDDPVCNVPPPPHD